Protein AF-A0A0Q9RFL7-F1 (afdb_monomer_lite)

Secondary structure (DSSP, 8-state):
-EEEEEEEEE-TTSS-EEEEEEEEEE--EEEETTEEEE---HHHHHHHHHHHHHHHHS--SSPPSEEEEEEEESS-EE-TTS-EE--EEEEEEETTEEEEEEE--HHHHHHTHHHHHHHHHHHHHHHH--

Sequence (130 aa):
MEILFDETYASEDGKKASRNIWYGYADMSVDGEYGKELNLNENLMEDLCRKIRNNLSESTTPTPTETNWYFYGNSTTQDAVGDSIRPTIMVRERAGLFVINFNMSDHNFAINLDDILVFKTNFEKRLASN

Foldseek 3Di:
DDWPDWDWDADPVRPAIETETEAEAQAQWDADPVGIAGDLDPVSLVVVLVVVVVVVPDDDPPDHQKYKYKYWHNAWDAEPVGDTWTWIWMWMDHPLFIAIDITHYPVNCVVCVVVVVVSRVVSRVSNSPD

Structure (mmCIF, N/CA/C/O backbone):
data_AF-A0A0Q9RFL7-F1
#
_entry.id   AF-A0A0Q9RFL7-F1
#
loop_
_atom_site.group_PDB
_atom_site.id
_atom_site.type_symbol
_atom_site.label_atom_id
_atom_site.label_alt_id
_atom_site.label_comp_id
_atom_site.label_asym_id
_atom_site.label_entity_id
_atom_site.label_seq_id
_atom_site.pdbx_PDB_ins_code
_atom_site.Cartn_x
_atom_site.Car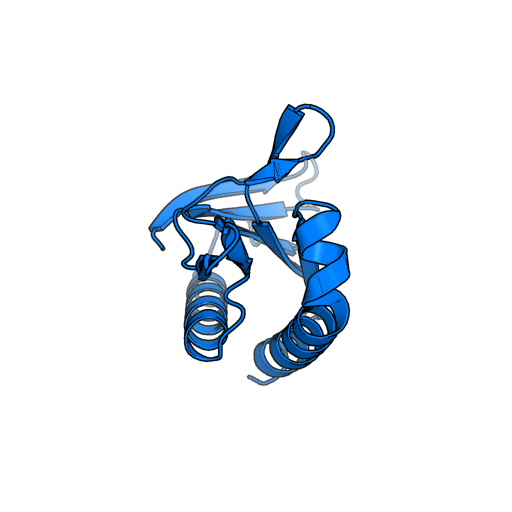tn_y
_atom_site.Cartn_z
_atom_site.occupancy
_atom_site.B_iso_or_equiv
_atom_site.auth_seq_id
_atom_site.auth_comp_id
_atom_site.auth_asym_id
_atom_site.auth_atom_id
_atom_site.pdbx_PDB_model_num
ATOM 1 N N . MET A 1 1 ? 12.139 3.768 3.401 1.00 93.56 1 MET A N 1
ATOM 2 C CA . MET A 1 1 ? 10.811 4.362 3.652 1.00 93.56 1 MET A CA 1
ATOM 3 C C . MET A 1 1 ? 10.755 4.965 5.040 1.00 93.56 1 MET A C 1
ATOM 5 O O . MET A 1 1 ? 11.177 4.307 5.989 1.00 93.56 1 MET A O 1
ATOM 9 N N . GLU A 1 2 ? 10.203 6.168 5.145 1.00 95.38 2 GLU A N 1
ATOM 10 C CA . GLU A 1 2 ? 9.944 6.879 6.405 1.00 95.38 2 GLU A CA 1
ATOM 11 C C . GLU A 1 2 ? 8.478 7.308 6.483 1.00 95.38 2 GLU A C 1
ATOM 13 O O . GLU A 1 2 ? 7.839 7.465 5.443 1.00 95.38 2 GLU A O 1
ATOM 18 N N . ILE A 1 3 ? 7.947 7.463 7.698 1.00 97.38 3 ILE A N 1
ATOM 19 C CA . ILE A 1 3 ? 6.598 8.000 7.903 1.00 97.38 3 ILE A CA 1
ATOM 20 C C . ILE A 1 3 ? 6.659 9.507 7.665 1.00 97.38 3 ILE A C 1
ATOM 22 O O . ILE A 1 3 ? 7.418 10.206 8.329 1.00 97.38 3 ILE A O 1
ATOM 26 N N . LEU A 1 4 ? 5.851 9.988 6.728 1.00 97.81 4 LEU A N 1
ATOM 27 C CA . LEU A 1 4 ? 5.606 11.409 6.506 1.00 97.81 4 LEU A CA 1
ATOM 28 C C . LEU A 1 4 ? 4.521 11.906 7.463 1.00 97.81 4 LEU A C 1
ATOM 30 O O . LEU A 1 4 ? 4.689 12.933 8.110 1.00 97.81 4 LEU A O 1
ATOM 34 N N . PHE A 1 5 ? 3.428 11.144 7.562 1.00 97.81 5 PHE A N 1
ATOM 35 C CA . PHE A 1 5 ? 2.262 11.459 8.382 1.00 97.81 5 PHE A CA 1
ATOM 36 C C . PHE A 1 5 ? 1.609 10.166 8.889 1.00 97.81 5 PHE A C 1
ATOM 38 O O . PHE A 1 5 ? 1.646 9.140 8.206 1.00 97.81 5 PHE A O 1
ATOM 45 N N . ASP A 1 6 ? 0.992 10.232 10.064 1.00 97.25 6 ASP A N 1
ATOM 46 C CA . ASP A 1 6 ? 0.158 9.179 10.651 1.00 97.25 6 ASP A CA 1
ATOM 47 C C . ASP A 1 6 ? -0.990 9.863 11.392 1.00 97.25 6 ASP A C 1
ATOM 49 O O . ASP A 1 6 ? -0.811 10.413 12.481 1.00 97.25 6 ASP A O 1
ATOM 53 N N . GLU A 1 7 ? -2.149 9.924 10.744 1.00 96.25 7 GLU A N 1
ATOM 54 C CA . GLU A 1 7 ? -3.285 10.709 11.218 1.00 96.25 7 GLU A CA 1
ATOM 55 C C . GLU A 1 7 ? -4.535 9.847 11.309 1.00 96.25 7 GLU A C 1
ATOM 57 O O . GLU A 1 7 ? -4.829 9.036 10.432 1.00 96.25 7 GLU A O 1
ATOM 62 N N . THR A 1 8 ? -5.304 10.036 12.380 1.00 95.69 8 THR A N 1
ATOM 63 C CA . THR A 1 8 ? -6.589 9.361 12.569 1.00 95.69 8 THR A CA 1
ATOM 64 C C . THR A 1 8 ? -7.714 10.380 12.549 1.00 95.69 8 THR A C 1
ATOM 66 O O . THR A 1 8 ? -7.762 11.274 13.391 1.00 95.69 8 THR A O 1
ATOM 69 N N . TYR A 1 9 ? -8.649 10.216 11.614 1.00 93.94 9 TYR A N 1
ATOM 70 C CA . TYR A 1 9 ? -9.839 11.055 11.505 1.00 93.94 9 TYR A CA 1
ATOM 71 C C . TYR A 1 9 ? -11.070 10.271 11.936 1.00 93.94 9 TYR A C 1
ATOM 73 O O . TYR A 1 9 ? -11.336 9.190 11.407 1.00 93.94 9 TYR A O 1
ATOM 81 N N . ALA A 1 10 ? -11.836 10.822 12.873 1.00 93.69 10 ALA A N 1
ATOM 82 C CA . ALA A 1 10 ? -13.079 10.231 13.346 1.00 93.69 10 ALA A CA 1
ATOM 83 C C . ALA A 1 10 ? -14.296 11.017 12.847 1.00 93.69 10 ALA A C 1
ATOM 85 O O . ALA A 1 10 ? -14.247 12.241 12.729 1.00 93.69 10 ALA A O 1
ATOM 86 N N . SER A 1 11 ? -15.395 10.317 12.566 1.00 91.62 11 SER A N 1
ATOM 87 C CA . SER A 1 11 ? -16.690 10.957 12.342 1.00 91.62 11 SER A CA 1
ATOM 88 C C . SER A 1 11 ? -17.207 11.586 13.635 1.00 91.62 11 SER A C 1
ATOM 90 O O . SER A 1 11 ? -16.911 11.107 14.729 1.00 91.62 11 SER A O 1
ATOM 92 N N . GLU A 1 12 ? -18.034 12.627 13.515 1.00 89.44 12 GLU A N 1
ATOM 93 C CA . GLU A 1 12 ? -18.631 13.312 14.673 1.00 89.44 12 GLU A CA 1
ATOM 94 C C . GLU A 1 12 ? -19.437 12.367 15.579 1.00 89.44 12 GLU A C 1
ATOM 96 O O . GLU A 1 12 ? -19.470 12.544 16.793 1.00 89.44 12 GLU A O 1
ATOM 101 N N . ASP A 1 13 ? -20.056 11.329 15.005 1.00 89.19 13 ASP A N 1
ATOM 102 C CA . ASP A 1 13 ? -20.809 10.313 15.748 1.00 89.19 13 ASP A CA 1
ATOM 103 C C . ASP A 1 13 ? -19.933 9.189 16.336 1.00 89.19 13 ASP A C 1
ATOM 105 O O . ASP A 1 13 ? -20.462 8.251 16.933 1.00 89.19 13 ASP A O 1
ATOM 109 N N . GLY A 1 14 ? -18.611 9.252 16.141 1.00 83.00 14 GLY A N 1
ATOM 110 C CA . GLY A 1 14 ? -17.626 8.293 16.645 1.00 83.00 14 GLY A CA 1
ATOM 111 C C . GLY A 1 14 ? -17.697 6.894 16.026 1.00 83.00 14 GLY A C 1
ATOM 112 O O . GLY A 1 14 ? -16.935 6.015 16.423 1.00 83.00 14 GLY A O 1
ATOM 113 N N . LYS A 1 15 ? -18.595 6.650 15.062 1.00 88.62 15 LYS A N 1
ATOM 114 C CA . LYS A 1 15 ? -18.806 5.312 14.481 1.00 88.62 15 LYS A CA 1
ATOM 115 C C . LYS A 1 15 ? -17.783 4.936 13.425 1.00 88.62 15 LYS A C 1
ATOM 117 O O . LYS A 1 15 ? -17.681 3.762 13.079 1.00 88.62 15 LYS A O 1
ATOM 122 N N . LYS A 1 16 ? -17.088 5.919 12.861 1.00 91.88 16 LYS A N 1
ATOM 123 C CA . LYS A 1 16 ? -16.034 5.713 11.874 1.00 91.88 16 LYS A CA 1
ATOM 124 C C . LYS A 1 16 ? -14.778 6.394 12.368 1.00 91.88 16 LYS A C 1
ATOM 126 O O . LYS A 1 16 ? -14.819 7.554 12.757 1.00 91.88 16 LYS A O 1
ATOM 131 N N . ALA A 1 17 ? -13.672 5.676 12.297 1.00 95.44 17 ALA A N 1
ATOM 132 C CA . ALA A 1 17 ? -12.345 6.226 12.496 1.00 95.44 17 ALA A CA 1
ATOM 133 C C . ALA A 1 17 ? -11.435 5.651 11.410 1.00 95.44 17 ALA A C 1
ATOM 135 O O . ALA A 1 17 ? -11.359 4.434 11.246 1.00 95.44 17 ALA A O 1
ATOM 136 N N . SER A 1 18 ? -10.796 6.515 10.634 1.00 96.00 18 SER A N 1
ATOM 137 C CA . SER A 1 18 ? -9.854 6.123 9.591 1.00 96.00 18 SER A CA 1
ATOM 138 C C . SER A 1 18 ? -8.470 6.582 10.007 1.00 96.00 18 SER A C 1
ATOM 140 O O . SER A 1 18 ? -8.224 7.786 10.102 1.00 96.00 18 SER A O 1
ATOM 142 N N . ARG A 1 19 ? -7.582 5.621 10.265 1.00 97.69 19 ARG A N 1
ATOM 143 C CA . ARG A 1 19 ? -6.150 5.883 10.396 1.00 97.69 19 ARG A CA 1
ATOM 144 C C . ARG A 1 19 ? -5.535 5.894 9.004 1.00 97.69 19 ARG A C 1
ATOM 146 O O . ARG A 1 19 ? -5.834 5.028 8.187 1.00 97.69 19 ARG A O 1
ATOM 153 N N . ASN A 1 20 ? -4.697 6.875 8.725 1.00 98.06 20 ASN A N 1
ATOM 154 C CA . ASN A 1 20 ? -4.069 7.094 7.434 1.00 98.06 20 ASN A CA 1
ATOM 155 C C . ASN A 1 20 ? -2.577 7.284 7.673 1.00 98.06 20 ASN A C 1
ATOM 157 O O . ASN A 1 20 ? -2.186 8.160 8.439 1.00 98.06 20 ASN A O 1
ATOM 161 N N . ILE A 1 21 ? -1.758 6.443 7.048 1.00 98.50 21 ILE A N 1
ATOM 162 C CA . ILE A 1 21 ? -0.309 6.435 7.237 1.00 98.50 21 ILE A CA 1
ATOM 163 C C . ILE A 1 21 ? 0.356 6.638 5.886 1.00 98.50 21 ILE A C 1
ATOM 165 O O . ILE A 1 21 ? 0.204 5.835 4.962 1.00 98.50 21 ILE A O 1
ATOM 169 N N . TRP A 1 22 ? 1.116 7.717 5.770 1.00 98.56 22 TRP A N 1
ATOM 170 C CA . TRP A 1 22 ? 1.811 8.080 4.548 1.00 98.56 22 TRP A CA 1
ATOM 171 C C . TRP A 1 22 ? 3.291 7.787 4.707 1.00 98.56 22 TRP A C 1
ATOM 173 O O . TRP A 1 22 ? 3.954 8.329 5.587 1.00 98.56 22 TRP A O 1
ATOM 183 N N . TYR A 1 23 ? 3.811 6.945 3.826 1.00 98.50 23 TYR A N 1
ATOM 184 C CA . TYR A 1 23 ? 5.215 6.597 3.739 1.00 98.50 23 TYR A CA 1
ATOM 185 C C . TYR A 1 23 ? 5.851 7.250 2.518 1.00 98.50 23 TYR A C 1
ATOM 187 O O . TYR A 1 23 ? 5.333 7.161 1.405 1.00 98.50 23 TYR A O 1
ATOM 195 N N . GLY A 1 24 ? 7.006 7.873 2.723 1.00 97.06 24 GLY A N 1
ATOM 196 C CA . GLY A 1 24 ? 7.815 8.462 1.665 1.00 97.06 24 GLY A CA 1
ATOM 197 C C . GLY A 1 24 ? 8.938 7.541 1.201 1.00 97.06 24 GLY A C 1
ATOM 198 O O . GLY A 1 24 ? 9.435 6.696 1.957 1.00 97.06 24 GLY A O 1
ATOM 199 N N . TYR A 1 25 ? 9.394 7.784 -0.028 1.00 94.81 25 TYR A N 1
ATOM 200 C CA . TYR A 1 25 ? 10.646 7.256 -0.578 1.00 94.81 25 TYR A CA 1
ATOM 201 C C . TYR A 1 25 ? 10.709 5.726 -0.598 1.00 94.81 25 TYR A C 1
ATOM 203 O O . TYR A 1 25 ? 11.706 5.113 -0.207 1.00 94.81 25 TYR A O 1
ATOM 211 N N . ALA A 1 26 ? 9.618 5.096 -1.021 1.00 94.88 26 ALA A N 1
ATOM 212 C CA . ALA A 1 26 ? 9.626 3.687 -1.366 1.00 94.88 26 ALA A CA 1
ATOM 213 C C . ALA A 1 26 ? 10.477 3.468 -2.618 1.00 94.88 26 ALA A C 1
ATOM 215 O O . ALA A 1 26 ? 10.364 4.213 -3.595 1.00 94.88 26 ALA A O 1
ATOM 216 N N . ASP A 1 27 ? 11.332 2.450 -2.584 1.00 91.88 27 ASP A N 1
ATOM 217 C CA . ASP A 1 27 ? 12.183 2.111 -3.716 1.00 91.88 27 ASP A CA 1
ATOM 218 C C . ASP A 1 27 ? 11.383 1.332 -4.764 1.00 91.88 27 ASP A C 1
ATOM 220 O O . ASP A 1 27 ? 11.394 0.106 -4.812 1.00 91.88 27 ASP A O 1
ATOM 224 N N . MET A 1 28 ? 10.598 2.076 -5.541 1.00 91.56 28 MET A N 1
ATOM 225 C CA . MET A 1 28 ? 9.674 1.548 -6.548 1.00 91.56 28 MET A CA 1
ATOM 226 C C . MET A 1 28 ? 10.187 1.762 -7.968 1.00 91.56 28 MET A C 1
ATOM 228 O O . MET A 1 28 ? 9.439 1.536 -8.914 1.00 91.56 28 MET A O 1
ATOM 232 N N . SER A 1 29 ? 11.424 2.228 -8.142 1.00 86.19 29 SER A N 1
ATOM 233 C CA . SER A 1 29 ? 11.964 2.492 -9.471 1.00 86.19 29 SER A CA 1
ATOM 234 C C . SER A 1 29 ? 13.426 2.114 -9.592 1.00 86.19 29 SER A C 1
ATOM 236 O O . SER A 1 29 ? 14.209 2.443 -8.704 1.00 86.19 29 SER A O 1
ATOM 238 N N . VAL A 1 30 ? 13.792 1.529 -10.724 1.00 86.19 30 VAL A N 1
ATOM 239 C CA . VAL A 1 30 ? 15.182 1.288 -11.130 1.00 86.19 30 VAL A CA 1
ATOM 240 C C . VAL A 1 30 ? 15.478 2.045 -12.417 1.00 86.19 30 VAL A C 1
ATOM 242 O O . VAL A 1 30 ? 14.569 2.341 -13.191 1.00 86.19 30 VAL A O 1
ATOM 245 N N . ASP A 1 31 ? 16.740 2.406 -12.630 1.00 82.44 31 ASP A N 1
ATOM 246 C CA . ASP A 1 31 ? 17.157 3.040 -13.881 1.00 82.44 31 ASP A CA 1
ATOM 247 C C . ASP A 1 31 ? 17.270 1.971 -14.980 1.00 82.44 31 ASP A C 1
ATOM 249 O O . ASP A 1 31 ? 18.034 1.015 -14.842 1.00 82.44 31 ASP A O 1
ATOM 253 N N . GLY A 1 32 ? 16.496 2.134 -16.052 1.00 76.94 32 GLY A N 1
ATOM 254 C CA . GLY A 1 32 ? 16.532 1.323 -17.268 1.00 76.94 32 GLY A CA 1
ATOM 255 C C . GLY A 1 32 ? 17.131 2.088 -18.453 1.00 76.94 32 GLY A C 1
ATOM 256 O O . GLY A 1 32 ? 17.467 3.271 -18.359 1.00 76.94 32 GLY A O 1
ATOM 257 N N . GLU A 1 33 ? 17.262 1.413 -19.596 1.00 74.88 33 GLU A N 1
ATOM 258 C CA . GLU A 1 33 ? 17.906 1.962 -20.805 1.00 74.88 33 GLU A CA 1
ATOM 259 C C . GLU A 1 33 ? 17.154 3.174 -21.383 1.00 74.88 33 GLU A C 1
ATOM 261 O O . GLU A 1 33 ? 17.772 4.114 -21.885 1.00 74.88 33 GLU A O 1
ATOM 266 N N . TYR A 1 34 ? 15.824 3.180 -21.266 1.00 70.38 34 TYR A N 1
ATOM 267 C CA . TYR A 1 34 ? 14.944 4.194 -21.859 1.00 70.38 34 TYR A CA 1
ATOM 268 C C . T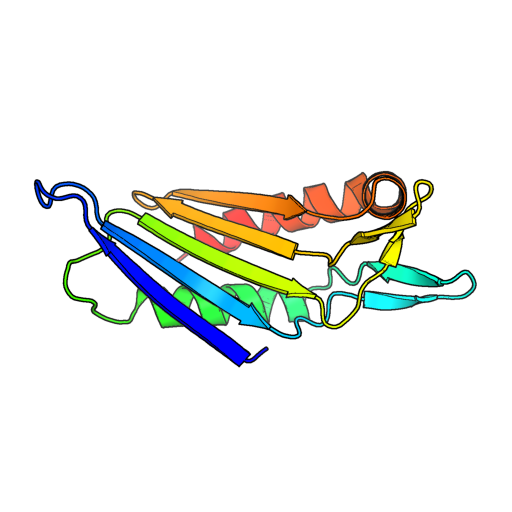YR A 1 34 ? 14.219 5.061 -20.823 1.00 70.38 34 TYR A C 1
ATOM 270 O O . TYR A 1 34 ? 13.331 5.838 -21.173 1.00 70.38 34 TYR A O 1
ATOM 278 N N . GLY A 1 35 ?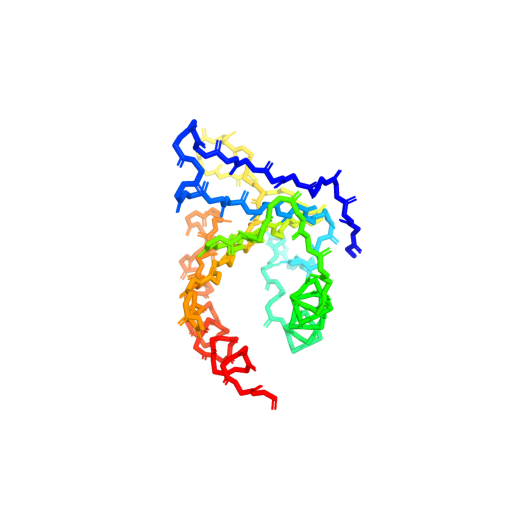 14.593 4.953 -19.548 1.00 71.12 35 GLY A N 1
ATOM 279 C CA . GLY A 1 35 ? 13.957 5.680 -18.456 1.00 71.12 35 GLY A CA 1
ATOM 280 C C . GLY A 1 35 ? 13.882 4.858 -17.178 1.00 71.12 35 GLY A C 1
ATOM 281 O O . GLY A 1 35 ? 14.470 3.787 -17.075 1.00 71.12 35 GLY A O 1
ATOM 282 N N . LYS A 1 36 ? 13.164 5.377 -16.181 1.00 76.44 36 LYS A N 1
ATOM 283 C CA . LYS A 1 36 ? 12.913 4.641 -14.940 1.00 76.44 36 LYS A CA 1
ATOM 284 C C . LYS A 1 36 ? 11.839 3.581 -15.159 1.00 76.44 36 LYS A C 1
ATOM 286 O O . LYS A 1 36 ? 10.760 3.902 -15.646 1.00 76.44 36 LYS A O 1
ATOM 291 N N . GLU A 1 37 ? 12.125 2.363 -14.727 1.00 79.00 37 GLU A N 1
ATOM 292 C CA . GLU A 1 37 ? 11.206 1.226 -14.743 1.00 79.00 37 GLU A CA 1
ATOM 293 C C . GLU A 1 37 ? 10.686 0.942 -13.333 1.00 79.00 37 GLU A C 1
ATOM 295 O O . GLU A 1 37 ? 11.305 1.335 -12.340 1.00 79.00 37 GLU A O 1
ATOM 300 N N . LEU A 1 38 ? 9.536 0.274 -13.232 1.00 86.50 38 LEU A N 1
ATOM 301 C CA . LEU A 1 38 ? 8.911 -0.048 -11.954 1.00 86.50 38 LEU A CA 1
ATOM 302 C C . LEU A 1 38 ? 9.652 -1.207 -11.267 1.00 86.50 38 LEU A C 1
ATOM 304 O O . LEU A 1 38 ? 9.897 -2.247 -11.865 1.00 86.50 38 LEU A O 1
ATOM 308 N N . ASN A 1 39 ? 9.971 -1.053 -9.984 1.00 90.25 39 ASN A N 1
ATOM 309 C CA . ASN A 1 39 ? 10.692 -2.053 -9.196 1.00 90.25 39 ASN A CA 1
ATOM 310 C C . ASN A 1 39 ? 9.761 -2.745 -8.188 1.00 90.25 39 ASN A C 1
ATOM 312 O O . ASN A 1 39 ? 9.723 -2.381 -7.013 1.00 90.25 39 ASN A O 1
ATOM 316 N N . LEU A 1 40 ? 8.989 -3.736 -8.641 1.00 92.81 40 LEU A N 1
ATOM 317 C CA . LEU A 1 40 ? 8.070 -4.522 -7.799 1.00 92.81 40 LEU A CA 1
ATOM 318 C C . LEU A 1 40 ? 8.703 -5.833 -7.314 1.00 92.81 40 LEU A C 1
ATOM 320 O O . LEU A 1 40 ? 8.202 -6.924 -7.577 1.00 92.81 40 LEU A O 1
ATOM 324 N N . ASN A 1 41 ? 9.825 -5.733 -6.605 1.00 93.56 41 ASN A N 1
ATOM 325 C CA . ASN A 1 41 ? 10.558 -6.908 -6.142 1.00 93.56 41 ASN A CA 1
ATOM 326 C C . ASN A 1 41 ? 10.077 -7.440 -4.774 1.00 93.56 41 ASN A C 1
ATOM 328 O O . ASN A 1 41 ? 9.304 -6.812 -4.045 1.00 93.56 41 ASN A O 1
ATOM 332 N N . GLU A 1 42 ? 10.590 -8.616 -4.419 1.00 94.38 42 GLU A N 1
ATOM 333 C CA . GLU A 1 42 ? 10.313 -9.301 -3.155 1.00 94.38 42 GLU A CA 1
ATOM 334 C C . GLU A 1 42 ? 10.715 -8.475 -1.922 1.00 94.38 42 GLU A C 1
ATOM 336 O O . GLU A 1 42 ? 9.940 -8.378 -0.973 1.00 94.38 42 GLU A O 1
ATOM 341 N N . ASN A 1 43 ? 11.878 -7.815 -1.949 1.00 94.81 43 ASN A N 1
ATOM 342 C CA . ASN A 1 43 ? 12.361 -7.005 -0.825 1.00 94.81 43 ASN A CA 1
ATOM 343 C C . ASN A 1 43 ? 11.414 -5.833 -0.526 1.00 94.81 43 ASN A C 1
ATOM 345 O O . ASN A 1 43 ? 11.157 -5.517 0.637 1.00 94.81 43 ASN A O 1
ATOM 349 N N . LEU A 1 44 ? 10.871 -5.196 -1.571 1.00 95.81 44 LEU A N 1
ATOM 350 C CA . LEU A 1 44 ? 9.849 -4.163 -1.430 1.00 95.81 44 LEU A CA 1
ATOM 351 C C . LEU A 1 44 ? 8.601 -4.756 -0.769 1.00 95.81 44 LEU A C 1
ATOM 353 O O . LEU A 1 44 ? 8.106 -4.193 0.205 1.00 95.81 44 LEU A O 1
ATOM 357 N N . MET A 1 45 ? 8.112 -5.902 -1.252 1.00 96.25 45 MET A N 1
ATOM 358 C CA . MET A 1 45 ? 6.930 -6.561 -0.685 1.00 96.25 45 MET A CA 1
ATOM 359 C C . MET A 1 45 ? 7.110 -6.907 0.798 1.00 96.25 45 MET A C 1
ATOM 361 O O . MET A 1 45 ? 6.212 -6.647 1.603 1.00 96.25 45 MET A O 1
ATOM 365 N N . GLU A 1 46 ? 8.261 -7.463 1.172 1.00 96.19 46 GLU A N 1
ATOM 366 C CA . GLU A 1 46 ? 8.593 -7.786 2.559 1.00 96.19 46 GLU A CA 1
ATOM 367 C C . GLU A 1 46 ? 8.643 -6.536 3.440 1.00 96.19 46 GLU A C 1
ATOM 369 O O . GLU A 1 46 ? 8.061 -6.532 4.531 1.00 96.19 46 GLU A O 1
ATOM 374 N N . ASP A 1 47 ? 9.279 -5.456 2.970 1.00 96.81 47 ASP A N 1
ATOM 375 C CA . ASP A 1 47 ? 9.352 -4.218 3.744 1.00 96.81 47 ASP A CA 1
ATOM 376 C C . ASP A 1 47 ? 7.963 -3.601 3.947 1.00 96.81 47 ASP A C 1
ATOM 378 O O . ASP A 1 47 ? 7.632 -3.191 5.062 1.00 96.81 47 ASP A O 1
ATOM 382 N N . LEU A 1 48 ? 7.117 -3.598 2.912 1.00 97.69 48 LEU A N 1
ATOM 383 C CA . LEU A 1 48 ? 5.734 -3.125 3.007 1.00 97.69 48 LEU A CA 1
ATOM 384 C C . LEU A 1 48 ? 4.911 -3.970 3.990 1.00 97.69 48 LEU A C 1
ATOM 386 O O . LEU A 1 48 ? 4.274 -3.413 4.885 1.00 97.69 48 LEU A O 1
ATOM 390 N N . CYS A 1 49 ? 4.967 -5.305 3.885 1.00 97.19 49 CYS A N 1
ATOM 391 C CA . CYS A 1 49 ? 4.285 -6.211 4.816 1.00 97.19 49 CYS A CA 1
ATOM 392 C C . CYS A 1 49 ? 4.709 -5.942 6.261 1.00 97.19 49 CYS A C 1
ATOM 394 O O . CYS A 1 49 ? 3.872 -5.843 7.158 1.00 97.19 49 CYS A O 1
ATOM 396 N N . ARG A 1 50 ? 6.018 -5.802 6.492 1.00 96.94 50 ARG A N 1
ATOM 397 C CA . ARG A 1 50 ? 6.577 -5.540 7.816 1.00 96.94 50 ARG A CA 1
ATOM 398 C C . ARG A 1 50 ? 6.091 -4.210 8.387 1.00 96.94 50 ARG A C 1
ATOM 400 O O . ARG A 1 50 ? 5.708 -4.171 9.552 1.00 96.94 50 ARG A O 1
ATOM 407 N N . LYS A 1 51 ? 6.084 -3.131 7.594 1.00 97.44 51 LYS A N 1
ATOM 408 C CA . LYS A 1 51 ? 5.562 -1.823 8.034 1.00 97.44 51 LYS A CA 1
ATOM 409 C C . LYS A 1 51 ? 4.089 -1.918 8.421 1.00 97.44 51 LYS A C 1
ATOM 411 O O . LYS A 1 51 ? 3.744 -1.539 9.534 1.00 97.44 51 LYS A O 1
ATOM 416 N N . ILE A 1 52 ? 3.262 -2.496 7.548 1.00 97.62 52 ILE A N 1
ATOM 417 C CA . ILE A 1 52 ? 1.818 -2.644 7.775 1.00 97.62 52 ILE A CA 1
ATOM 418 C C . ILE A 1 52 ? 1.546 -3.431 9.057 1.00 97.62 52 ILE A C 1
ATOM 420 O O . ILE A 1 52 ? 0.795 -2.968 9.912 1.00 97.62 52 ILE A O 1
ATOM 424 N N . ARG A 1 53 ? 2.194 -4.589 9.235 1.00 96.06 53 ARG A N 1
ATOM 425 C CA . ARG A 1 53 ? 2.019 -5.422 10.436 1.00 96.06 53 ARG A CA 1
ATOM 426 C C . ARG A 1 53 ? 2.463 -4.705 11.709 1.00 96.06 53 ARG A C 1
ATOM 428 O O . ARG A 1 53 ? 1.760 -4.773 12.712 1.00 96.06 53 ARG A O 1
ATOM 435 N N . ASN A 1 54 ? 3.583 -3.984 11.661 1.00 95.94 54 ASN A N 1
ATOM 436 C CA . ASN A 1 54 ? 4.036 -3.187 12.797 1.00 95.94 54 ASN A CA 1
ATOM 437 C C . ASN A 1 54 ? 3.007 -2.107 13.154 1.00 95.94 54 ASN A C 1
ATOM 439 O O . ASN A 1 54 ? 2.604 -2.026 14.310 1.00 95.94 54 ASN A O 1
ATOM 443 N N . ASN A 1 55 ? 2.509 -1.347 12.175 1.00 96.19 55 ASN A N 1
ATOM 444 C CA . ASN A 1 55 ? 1.501 -0.318 12.441 1.00 96.19 55 ASN A CA 1
ATOM 445 C C . ASN A 1 55 ? 0.194 -0.902 12.989 1.00 96.19 55 ASN A C 1
ATOM 447 O O . ASN A 1 55 ? -0.410 -0.306 13.875 1.00 96.19 55 ASN A O 1
ATOM 451 N N . LEU A 1 56 ? -0.236 -2.063 12.485 1.00 94.75 56 LEU A N 1
ATOM 452 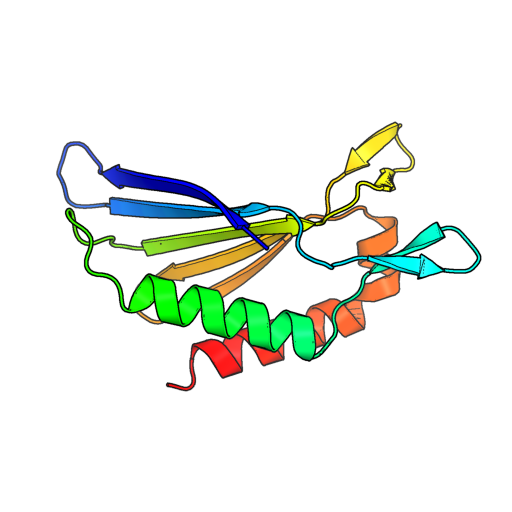C CA . LEU A 1 56 ? -1.426 -2.768 12.974 1.00 94.75 56 LEU A CA 1
ATOM 453 C C . LEU A 1 56 ? -1.271 -3.280 14.413 1.00 94.75 56 LEU A C 1
ATOM 455 O O . LEU A 1 56 ? -2.270 -3.446 15.106 1.00 94.75 56 LEU A O 1
ATOM 459 N N . SER A 1 57 ? -0.040 -3.530 14.870 1.00 93.56 57 SER A N 1
ATOM 460 C CA . SER A 1 57 ? 0.230 -3.940 16.254 1.00 93.56 57 SER A CA 1
ATOM 461 C C . SER A 1 57 ? 0.180 -2.782 17.259 1.00 93.56 57 SER A C 1
ATOM 463 O O . SER A 1 57 ? 0.138 -3.012 18.468 1.00 93.56 57 SER A O 1
ATOM 465 N N . GLU A 1 58 ? 0.178 -1.539 16.777 1.00 92.62 58 GLU A N 1
ATOM 466 C CA . GLU A 1 58 ? 0.117 -0.347 17.617 1.00 92.62 58 GLU A CA 1
ATOM 467 C C . GLU A 1 58 ? -1.327 -0.053 18.039 1.00 92.62 58 GLU A C 1
ATOM 469 O O . GLU A 1 58 ? -2.251 -0.024 17.225 1.00 92.62 58 GLU A O 1
ATOM 474 N N . SER A 1 59 ? -1.531 0.226 19.325 1.00 86.31 59 SER A N 1
ATOM 475 C CA . SER A 1 59 ? -2.824 0.687 19.828 1.00 86.31 59 SER A CA 1
ATOM 476 C C . SER A 1 59 ? -3.022 2.171 19.523 1.00 86.31 59 SER A C 1
ATOM 478 O O . SER A 1 59 ? -2.198 2.990 19.931 1.00 86.31 59 SER A O 1
ATOM 480 N N . THR A 1 60 ? -4.144 2.535 18.903 1.00 87.06 60 THR A N 1
ATOM 481 C CA . THR A 1 60 ? -4.524 3.939 18.680 1.00 87.06 60 THR A CA 1
ATOM 482 C C . THR A 1 60 ? -5.881 4.260 19.305 1.00 87.06 60 THR A C 1
ATOM 484 O O . THR A 1 60 ? -6.751 3.392 19.421 1.00 87.06 60 THR A O 1
ATOM 487 N N . THR A 1 61 ? -6.066 5.526 19.688 1.00 86.50 61 THR A N 1
ATOM 488 C CA . THR A 1 61 ? -7.319 6.045 20.252 1.00 86.50 61 THR A CA 1
ATOM 489 C C . THR A 1 61 ? -7.766 7.262 19.437 1.00 86.50 61 THR A C 1
ATOM 491 O O . THR A 1 61 ? -7.031 8.248 19.405 1.00 86.50 61 THR A O 1
ATOM 494 N N . PRO A 1 62 ? -8.953 7.237 18.804 1.00 87.25 62 PRO A N 1
ATOM 495 C CA . PRO A 1 62 ? -9.915 6.133 18.783 1.00 87.25 62 PRO A CA 1
ATOM 496 C C . PRO A 1 62 ? -9.391 4.904 18.021 1.00 87.25 62 PRO A C 1
ATOM 498 O O . PRO A 1 62 ? -8.488 5.005 17.189 1.00 87.25 62 PRO A O 1
ATOM 501 N N . THR A 1 63 ? -9.972 3.737 18.309 1.00 91.62 63 THR A N 1
ATOM 502 C CA . THR A 1 63 ? -9.683 2.517 17.548 1.00 91.62 63 THR A CA 1
ATOM 503 C C . THR A 1 63 ? -10.189 2.690 16.111 1.00 91.62 63 THR A C 1
ATOM 505 O O . THR A 1 63 ? -11.375 2.987 15.935 1.00 91.62 63 THR A O 1
ATOM 508 N N . PRO A 1 64 ? -9.344 2.522 15.080 1.00 95.25 64 PRO A N 1
ATOM 509 C CA . PRO A 1 64 ? -9.741 2.745 13.703 1.00 95.25 64 PRO A CA 1
ATOM 510 C C . PRO A 1 64 ? -10.694 1.642 13.247 1.00 95.25 64 PRO A C 1
ATOM 512 O O . PRO A 1 64 ? -10.485 0.462 13.511 1.00 95.25 64 PRO A O 1
ATOM 515 N N . THR A 1 65 ? -11.738 2.029 12.524 1.00 96.12 65 THR A N 1
ATOM 516 C CA . THR A 1 65 ? -12.588 1.097 11.769 1.00 96.12 65 THR A CA 1
ATOM 517 C C . THR A 1 65 ? -11.932 0.635 10.471 1.00 96.12 65 THR A C 1
ATOM 519 O O . THR A 1 65 ? -12.373 -0.343 9.871 1.00 96.12 65 THR A O 1
ATOM 522 N N . GLU A 1 66 ? -10.916 1.369 10.019 1.00 96.75 66 GLU A N 1
ATOM 523 C CA . GLU A 1 66 ? -10.054 1.022 8.897 1.00 96.75 66 GLU A CA 1
ATOM 524 C C . GLU A 1 66 ? -8.698 1.708 9.034 1.00 96.75 66 GLU A C 1
ATOM 526 O O . GLU A 1 66 ? -8.597 2.789 9.628 1.00 96.75 66 GLU A O 1
ATOM 531 N N . THR A 1 67 ? -7.683 1.110 8.419 1.00 97.94 67 THR A N 1
ATOM 532 C CA . THR A 1 67 ? -6.365 1.726 8.272 1.00 97.94 67 THR A CA 1
ATOM 533 C C . THR A 1 67 ? -5.985 1.774 6.798 1.00 97.94 67 THR A C 1
ATOM 535 O O . THR A 1 67 ? -6.100 0.779 6.081 1.00 97.94 67 THR A O 1
ATOM 538 N N . ASN A 1 68 ? -5.547 2.942 6.336 1.00 98.25 68 ASN A N 1
ATOM 539 C CA . ASN A 1 68 ? -5.060 3.162 4.983 1.00 98.25 68 ASN A CA 1
ATOM 540 C C . ASN A 1 68 ? -3.560 3.457 5.018 1.00 98.25 68 ASN A C 1
ATOM 542 O O . ASN A 1 68 ? -3.097 4.263 5.825 1.00 98.25 68 ASN A O 1
ATOM 546 N N . TRP A 1 69 ? -2.816 2.855 4.100 1.00 98.69 69 TRP A N 1
ATOM 547 C CA . TRP A 1 69 ? -1.409 3.138 3.86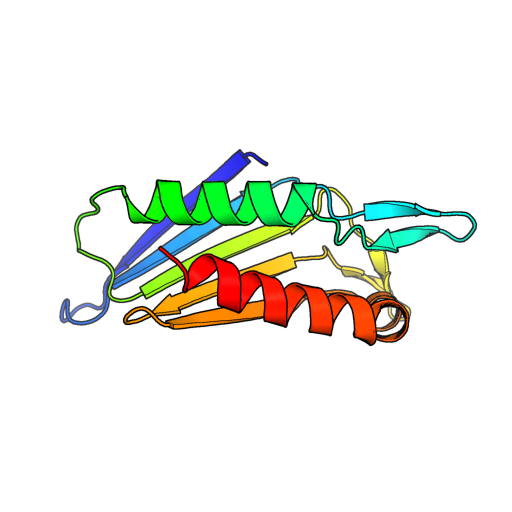6 1.00 98.69 69 TRP A CA 1
ATOM 548 C C . TRP A 1 69 ? -1.207 3.681 2.463 1.00 98.69 69 TRP A C 1
ATOM 550 O O . TRP A 1 69 ? -1.767 3.161 1.496 1.00 98.69 69 TRP A O 1
ATOM 560 N N . TYR A 1 70 ? -0.346 4.684 2.360 1.00 98.38 70 TYR A N 1
ATOM 561 C CA . TYR A 1 70 ? 0.040 5.320 1.110 1.00 98.38 70 TYR A CA 1
ATOM 562 C C . TYR A 1 70 ? 1.560 5.279 1.011 1.00 98.38 70 TYR A C 1
ATOM 564 O O . TYR A 1 70 ? 2.247 5.987 1.741 1.00 98.38 70 TYR A O 1
ATOM 572 N N . PHE A 1 71 ? 2.100 4.441 0.134 1.00 98.19 71 PHE A N 1
ATOM 573 C CA . PHE A 1 71 ? 3.539 4.300 -0.066 1.00 98.19 71 PHE A CA 1
ATOM 574 C C . PHE A 1 71 ? 3.948 5.036 -1.332 1.00 98.19 71 PHE A C 1
ATOM 576 O O . PHE A 1 71 ? 3.729 4.545 -2.438 1.00 98.19 71 PHE A O 1
ATOM 583 N N . TYR A 1 72 ? 4.532 6.217 -1.165 1.00 96.75 72 TYR A N 1
ATOM 584 C CA . TYR A 1 72 ? 4.995 7.052 -2.261 1.00 96.75 72 TYR A CA 1
ATOM 585 C C . TYR A 1 72 ? 6.388 6.636 -2.731 1.00 96.75 72 TYR A C 1
ATOM 587 O O . TYR A 1 72 ? 7.326 6.551 -1.934 1.00 96.75 72 TYR A O 1
ATOM 595 N N . GLY A 1 73 ? 6.538 6.458 -4.041 1.00 94.44 73 GLY A N 1
ATOM 596 C CA . GLY A 1 73 ? 7.814 6.199 -4.693 1.00 94.44 73 GLY A CA 1
ATOM 597 C C . GLY A 1 73 ? 8.845 7.305 -4.448 1.00 94.44 73 GLY A C 1
ATOM 598 O O . GLY A 1 73 ? 8.516 8.477 -4.220 1.00 94.44 73 GLY A O 1
ATOM 599 N N . ASN A 1 74 ? 10.119 6.926 -4.499 1.00 91.25 74 ASN A N 1
ATOM 600 C CA . ASN A 1 74 ? 11.274 7.819 -4.376 1.00 91.25 74 ASN A CA 1
ATOM 601 C C . ASN A 1 74 ? 11.475 8.746 -5.587 1.00 91.25 74 ASN A C 1
ATOM 603 O O . ASN A 1 74 ? 12.177 9.749 -5.467 1.00 91.25 74 ASN A O 1
ATOM 607 N N . SER A 1 75 ? 10.839 8.457 -6.720 1.00 87.50 75 SER A N 1
ATOM 608 C CA . SER A 1 75 ? 10.972 9.212 -7.962 1.00 87.50 75 SER A CA 1
ATOM 609 C C . SER A 1 75 ? 9.611 9.562 -8.571 1.00 87.50 75 SER A C 1
ATOM 611 O O . SER A 1 75 ? 8.568 9.041 -8.169 1.00 87.50 75 SER A O 1
ATOM 613 N N . THR A 1 76 ? 9.621 10.492 -9.524 1.00 86.88 76 THR A N 1
ATOM 614 C CA . THR A 1 76 ? 8.462 10.853 -10.347 1.00 86.88 76 THR A CA 1
ATOM 615 C C . THR A 1 76 ? 8.756 10.546 -11.806 1.00 86.88 76 THR A C 1
ATOM 617 O O . THR A 1 76 ? 9.892 10.705 -12.253 1.00 86.88 76 THR A O 1
ATOM 620 N N . THR A 1 77 ? 7.725 10.178 -12.555 1.00 82.19 77 THR A N 1
ATOM 621 C CA . THR A 1 77 ? 7.767 10.015 -14.011 1.00 82.19 77 THR A CA 1
ATOM 622 C C . THR A 1 77 ? 6.845 11.040 -14.654 1.00 82.19 77 THR A C 1
ATOM 624 O O . THR A 1 77 ? 5.727 11.227 -14.176 1.00 82.19 77 THR A O 1
ATOM 627 N N . GLN A 1 78 ? 7.297 11.691 -15.724 1.00 80.75 78 GLN A N 1
ATOM 628 C CA . GLN A 1 78 ? 6.405 12.494 -16.560 1.00 80.75 78 GLN A CA 1
ATOM 629 C C . GLN A 1 78 ? 5.590 11.575 -17.464 1.00 80.75 78 GLN A C 1
ATOM 631 O O . GLN A 1 78 ? 6.131 10.606 -17.998 1.00 80.75 78 GLN A O 1
ATOM 636 N N . ASP A 1 79 ? 4.305 11.867 -17.618 1.00 77.50 79 ASP A N 1
ATOM 637 C CA . ASP A 1 79 ? 3.463 11.196 -18.600 1.00 77.50 79 ASP A CA 1
ATOM 638 C C . ASP A 1 79 ? 3.416 11.952 -19.939 1.00 77.50 79 ASP A C 1
ATOM 640 O O . ASP A 1 79 ? 4.045 12.999 -20.125 1.00 77.50 79 ASP A O 1
ATOM 644 N N . ALA A 1 80 ? 2.669 11.400 -20.896 1.00 78.62 80 ALA A N 1
ATOM 645 C CA . ALA A 1 80 ? 2.564 11.948 -22.244 1.00 78.62 80 ALA A CA 1
ATOM 646 C C . ALA A 1 80 ? 1.822 13.298 -22.321 1.00 78.62 80 ALA A C 1
ATOM 648 O O . ALA A 1 80 ? 1.961 13.998 -23.326 1.00 78.62 80 ALA A O 1
ATOM 649 N N . VAL A 1 81 ? 1.042 13.671 -21.300 1.00 83.50 81 VAL A N 1
ATOM 650 C CA . VAL A 1 81 ? 0.300 14.944 -21.249 1.00 83.50 81 VAL A CA 1
ATOM 651 C C . VAL A 1 81 ? 1.000 16.007 -20.397 1.00 83.50 81 VAL A C 1
ATOM 653 O O . VAL A 1 81 ? 0.536 17.145 -20.334 1.00 83.50 81 VAL A O 1
ATOM 656 N N . GLY A 1 82 ? 2.165 15.677 -19.831 1.00 77.31 82 GLY A N 1
ATOM 657 C CA . GLY A 1 82 ? 3.021 16.589 -19.078 1.00 77.31 82 GLY A CA 1
ATOM 658 C C . GLY A 1 82 ? 2.793 16.561 -17.567 1.00 77.31 82 GLY A C 1
ATOM 659 O O . GLY A 1 82 ? 3.418 17.353 -16.856 1.00 77.31 82 GLY A O 1
ATOM 660 N N . ASP A 1 83 ? 1.956 15.653 -17.062 1.00 84.00 83 ASP A N 1
ATOM 661 C CA . ASP A 1 83 ? 1.737 15.497 -15.631 1.00 84.00 83 ASP A CA 1
ATO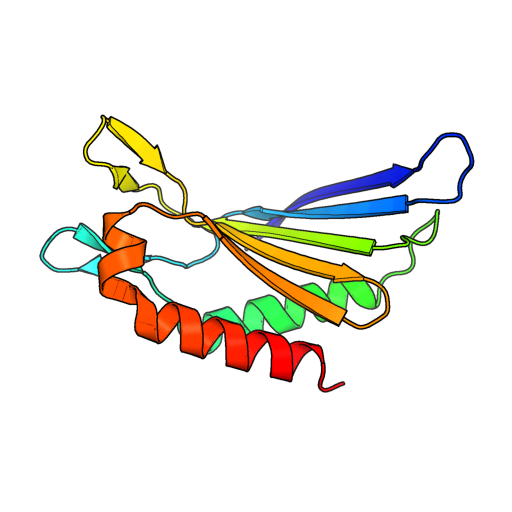M 662 C C . ASP A 1 83 ? 2.922 14.769 -14.987 1.00 84.00 83 ASP A C 1
ATOM 664 O O . ASP A 1 83 ? 3.503 13.825 -15.529 1.00 84.00 83 ASP A O 1
ATOM 668 N N . SER A 1 84 ? 3.299 15.222 -13.790 1.00 86.56 84 SER A N 1
ATOM 669 C CA . SER A 1 84 ? 4.313 14.558 -12.973 1.00 86.56 84 SER A CA 1
ATOM 670 C C . SER A 1 84 ? 3.634 13.567 -12.041 1.00 86.56 84 SER A C 1
ATOM 672 O O . SER A 1 84 ? 2.984 13.950 -11.065 1.00 86.56 84 SER A O 1
ATOM 674 N N . ILE A 1 85 ? 3.793 12.281 -12.337 1.00 87.50 85 ILE A N 1
ATOM 675 C CA . ILE A 1 85 ? 3.173 11.203 -11.577 1.00 87.50 85 ILE A CA 1
ATOM 676 C C . ILE A 1 85 ? 4.206 10.591 -10.639 1.00 87.50 85 ILE A C 1
ATOM 678 O O . ILE A 1 85 ? 5.295 10.186 -11.047 1.00 87.50 85 ILE A O 1
ATOM 682 N N . ARG A 1 86 ? 3.846 10.487 -9.358 1.00 91.56 86 ARG A N 1
ATOM 683 C CA . ARG A 1 86 ? 4.600 9.716 -8.370 1.00 91.56 86 ARG A CA 1
ATOM 684 C C . ARG A 1 86 ? 3.953 8.340 -8.206 1.00 91.56 86 ARG A C 1
ATOM 686 O O . ARG A 1 86 ? 2.820 8.287 -7.712 1.00 91.56 86 ARG A O 1
ATOM 693 N N . PRO A 1 87 ? 4.644 7.240 -8.562 1.00 92.81 87 PRO A N 1
ATOM 694 C CA . PRO A 1 87 ? 4.148 5.899 -8.296 1.00 92.81 87 PRO A CA 1
ATOM 695 C C . PRO A 1 87 ? 3.759 5.757 -6.825 1.00 92.81 87 PRO A C 1
ATOM 697 O O . PRO A 1 87 ? 4.506 6.168 -5.937 1.00 92.81 87 PRO A O 1
ATOM 700 N N . THR A 1 88 ? 2.566 5.238 -6.569 1.00 96.00 88 THR A N 1
ATOM 701 C CA . THR A 1 88 ? 2.030 5.083 -5.218 1.00 96.00 88 THR A CA 1
ATOM 702 C C . THR A 1 88 ? 1.368 3.724 -5.085 1.00 96.00 88 THR A C 1
ATOM 704 O O . THR A 1 88 ? 0.502 3.381 -5.891 1.00 96.00 88 THR A O 1
ATOM 707 N N . ILE A 1 89 ? 1.726 2.977 -4.042 1.00 97.62 89 ILE A N 1
ATOM 708 C CA . ILE A 1 89 ? 0.980 1.788 -3.618 1.00 97.62 89 ILE A CA 1
ATOM 709 C C . ILE A 1 89 ? 0.065 2.206 -2.476 1.00 97.62 89 ILE A C 1
ATOM 711 O O . ILE A 1 89 ? 0.519 2.725 -1.459 1.00 97.62 89 ILE A O 1
ATOM 715 N N . MET A 1 90 ? -1.230 1.990 -2.651 1.00 98.00 90 MET A N 1
ATOM 716 C CA . MET A 1 90 ? -2.253 2.247 -1.650 1.00 98.00 90 MET A CA 1
ATOM 717 C C . MET A 1 90 ? -2.746 0.919 -1.102 1.00 98.00 90 MET A C 1
ATOM 719 O O . MET A 1 90 ? -3.102 0.027 -1.871 1.00 98.00 90 MET A O 1
ATOM 723 N N . VAL A 1 91 ? -2.796 0.794 0.216 1.00 98.19 91 VAL A N 1
ATOM 724 C CA . VAL A 1 91 ? -3.331 -0.390 0.890 1.00 98.19 91 VAL A CA 1
ATOM 725 C C . VAL A 1 91 ? -4.415 0.057 1.848 1.00 98.19 91 VAL A C 1
ATOM 727 O O . VAL A 1 91 ? -4.230 1.027 2.572 1.00 98.19 91 VAL A O 1
ATOM 730 N N . ARG A 1 92 ? -5.537 -0.654 1.879 1.00 97.44 92 ARG A N 1
ATOM 731 C CA . ARG A 1 92 ? -6.557 -0.479 2.911 1.00 97.44 92 ARG A CA 1
ATOM 732 C C . ARG A 1 92 ? -6.801 -1.793 3.618 1.00 97.44 92 ARG A C 1
ATOM 734 O O . ARG A 1 92 ? -7.106 -2.780 2.955 1.00 97.44 92 ARG A O 1
ATOM 741 N N . GLU A 1 93 ? -6.746 -1.762 4.940 1.00 96.75 93 GLU A N 1
ATOM 742 C CA . GLU A 1 93 ? -7.291 -2.797 5.810 1.00 96.75 93 GLU A CA 1
ATOM 743 C C . GLU A 1 93 ? -8.640 -2.321 6.352 1.00 96.75 93 GLU A C 1
ATOM 745 O O . GLU A 1 93 ? -8.774 -1.189 6.824 1.00 96.75 93 GLU A O 1
ATOM 750 N N . ARG A 1 94 ? -9.656 -3.176 6.238 1.00 95.44 94 ARG A N 1
ATOM 751 C CA . ARG A 1 94 ? -10.949 -2.987 6.895 1.00 95.44 94 ARG A CA 1
ATOM 752 C C . ARG A 1 94 ? -11.546 -4.353 7.220 1.00 95.44 94 ARG A C 1
ATOM 754 O O . ARG A 1 94 ? -11.830 -5.128 6.307 1.00 95.44 94 ARG A O 1
ATOM 761 N N . ALA A 1 95 ? -11.812 -4.609 8.500 1.00 92.00 95 ALA A N 1
ATOM 762 C CA . ALA A 1 95 ? -12.424 -5.851 8.986 1.00 92.00 95 ALA A CA 1
ATOM 763 C C . ALA A 1 95 ? -11.651 -7.129 8.585 1.00 92.00 95 ALA A C 1
ATOM 765 O O . ALA A 1 95 ? -12.247 -8.136 8.205 1.00 92.00 95 ALA A O 1
ATOM 766 N N . GLY A 1 96 ? -10.321 -7.077 8.650 1.00 90.94 96 GLY A N 1
ATOM 767 C CA . GLY A 1 96 ? -9.404 -8.164 8.303 1.00 90.94 96 GLY A CA 1
ATOM 768 C C . GLY A 1 96 ? -9.171 -8.341 6.802 1.00 90.94 96 GLY A C 1
ATOM 769 O O . GLY A 1 96 ? -8.432 -9.239 6.402 1.00 90.94 96 GLY A O 1
ATOM 770 N N . LEU A 1 97 ? -9.794 -7.514 5.957 1.00 94.06 97 LEU A N 1
ATOM 771 C CA . LEU A 1 97 ? -9.652 -7.583 4.507 1.00 94.06 97 LEU A CA 1
ATOM 772 C C . LEU A 1 97 ? -8.705 -6.499 4.010 1.00 94.06 97 LEU A C 1
ATOM 774 O O . LEU A 1 97 ? -8.911 -5.313 4.276 1.00 94.06 97 LEU A O 1
ATOM 778 N N . PHE A 1 98 ? -7.717 -6.921 3.224 1.00 96.31 98 PHE A N 1
ATOM 779 C CA . PHE A 1 98 ? -6.763 -6.039 2.570 1.00 96.31 98 PHE A CA 1
ATOM 780 C C . PHE A 1 98 ? -7.152 -5.814 1.111 1.00 96.31 98 PHE A C 1
ATOM 782 O O . PHE A 1 98 ? -7.463 -6.758 0.389 1.00 96.31 98 PHE A O 1
ATOM 789 N N . VAL A 1 99 ? -7.122 -4.556 0.679 1.00 95.12 99 VAL A N 1
ATOM 790 C CA . VAL A 1 99 ? -7.301 -4.161 -0.720 1.00 95.12 99 VAL A CA 1
ATOM 791 C C . VAL A 1 99 ? -6.105 -3.325 -1.138 1.00 95.12 99 VAL A C 1
ATOM 793 O O . VAL A 1 99 ? -5.822 -2.309 -0.500 1.00 95.12 99 VAL A O 1
ATOM 796 N N . ILE A 1 100 ? -5.437 -3.726 -2.220 1.00 96.25 100 ILE A N 1
ATOM 797 C CA . ILE A 1 100 ? -4.316 -2.975 -2.790 1.00 96.25 100 ILE A CA 1
ATOM 798 C C . ILE A 1 100 ? -4.744 -2.259 -4.070 1.00 96.25 100 ILE A C 1
ATOM 800 O O . ILE A 1 100 ? -5.427 -2.821 -4.933 1.00 96.25 100 ILE A O 1
ATOM 804 N N . ASN A 1 101 ? -4.300 -1.016 -4.220 1.00 95.19 101 ASN A N 1
ATOM 805 C CA . ASN A 1 101 ? -4.390 -0.265 -5.461 1.00 95.19 101 ASN A CA 1
ATOM 806 C C . ASN A 1 101 ? -3.058 0.412 -5.794 1.00 95.19 101 ASN A C 1
ATOM 808 O O . ASN A 1 101 ? -2.260 0.703 -4.907 1.00 95.19 101 ASN A O 1
ATOM 812 N N . PHE A 1 102 ? -2.847 0.698 -7.073 1.00 94.44 102 PHE A N 1
ATOM 813 C CA . PHE A 1 102 ? -1.683 1.425 -7.555 1.00 94.44 102 PHE A CA 1
ATOM 814 C C . PHE A 1 102 ? -2.126 2.731 -8.210 1.00 94.44 102 PHE A C 1
ATOM 816 O O . PHE A 1 102 ? -3.183 2.797 -8.833 1.00 94.44 102 PHE A O 1
ATOM 823 N N . ASN A 1 103 ? -1.303 3.763 -8.077 1.00 92.31 103 ASN A N 1
ATOM 824 C CA . ASN A 1 103 ? -1.369 4.966 -8.895 1.00 92.31 103 ASN A CA 1
ATOM 825 C C . ASN A 1 103 ? -0.015 5.145 -9.585 1.00 92.31 103 ASN A C 1
ATOM 827 O O . ASN A 1 103 ? 1.003 5.209 -8.901 1.00 92.31 103 ASN A O 1
ATOM 831 N N . MET A 1 104 ? 0.009 5.177 -10.914 1.00 90.12 104 MET A N 1
ATOM 832 C CA . MET A 1 104 ? 1.214 5.326 -11.736 1.00 90.12 104 MET A CA 1
ATOM 833 C C . MET A 1 104 ? 0.832 5.831 -13.134 1.00 90.12 104 MET A C 1
ATOM 835 O O . MET A 1 104 ? -0.355 5.897 -13.448 1.00 90.12 104 MET A O 1
ATOM 839 N N . SER A 1 105 ? 1.820 6.191 -13.961 1.00 88.38 105 SER A N 1
ATOM 840 C CA . SER A 1 105 ? 1.563 6.594 -15.349 1.00 88.38 105 SER A CA 1
ATOM 841 C C . SER A 1 105 ? 0.948 5.462 -16.169 1.00 88.38 105 SER A C 1
ATOM 843 O O . SER A 1 105 ? 1.160 4.281 -15.884 1.00 88.38 105 SER A O 1
ATOM 845 N N . ASP A 1 106 ? 0.209 5.833 -17.211 1.00 88.38 106 ASP A N 1
ATOM 846 C CA . ASP A 1 106 ? -0.386 4.905 -18.172 1.00 88.38 106 ASP A CA 1
ATOM 847 C C . ASP A 1 106 ? 0.661 3.986 -18.819 1.00 88.38 106 ASP A C 1
ATOM 849 O O . ASP A 1 106 ? 0.450 2.778 -18.900 1.00 88.38 106 ASP A O 1
ATOM 853 N N . HIS A 1 107 ? 1.819 4.533 -19.192 1.00 86.50 107 HIS A N 1
ATOM 854 C CA . HIS A 1 107 ? 2.942 3.782 -19.735 1.00 86.50 107 HIS A CA 1
ATOM 855 C C . HIS A 1 107 ? 3.454 2.731 -18.744 1.00 86.50 107 HIS A C 1
ATOM 857 O O . HIS A 1 107 ? 3.531 1.553 -19.091 1.00 86.50 107 HIS A O 1
ATOM 863 N N . ASN A 1 108 ? 3.734 3.129 -17.495 1.00 87.12 108 ASN A N 1
ATOM 864 C CA . ASN A 1 108 ? 4.202 2.199 -16.467 1.00 87.12 108 ASN A CA 1
ATOM 865 C C . ASN A 1 108 ? 3.156 1.131 -16.154 1.00 87.12 108 ASN A C 1
ATOM 867 O O . ASN A 1 108 ? 3.509 -0.031 -15.974 1.00 87.12 108 ASN A O 1
ATOM 871 N N . PHE A 1 109 ? 1.878 1.499 -16.122 1.00 90.31 109 PHE A N 1
ATOM 872 C CA . PHE A 1 109 ? 0.805 0.537 -15.928 1.00 90.31 109 PHE A CA 1
ATOM 873 C C . PHE A 1 109 ? 0.735 -0.473 -17.079 1.00 90.31 109 PHE A C 1
ATOM 875 O O . PHE A 1 109 ? 0.658 -1.674 -16.833 1.00 90.31 109 PHE A O 1
ATOM 882 N N . ALA A 1 110 ? 0.790 -0.002 -18.327 1.00 90.75 110 ALA A N 1
ATOM 883 C CA . ALA A 1 110 ? 0.644 -0.845 -19.507 1.00 90.75 110 ALA A CA 1
ATOM 884 C C . ALA A 1 110 ? 1.783 -1.863 -19.652 1.00 90.75 110 ALA A C 1
ATOM 886 O O . ALA A 1 110 ? 1.517 -3.023 -19.958 1.00 90.75 110 ALA A O 1
ATOM 887 N N . ILE A 1 111 ? 3.034 -1.452 -19.421 1.00 89.12 111 ILE A N 1
ATOM 888 C CA . ILE A 1 111 ? 4.193 -2.339 -19.612 1.00 89.12 111 ILE A CA 1
ATOM 889 C C . ILE A 1 111 ? 4.429 -3.289 -18.428 1.00 89.12 111 ILE A C 1
ATOM 891 O O . ILE A 1 111 ? 5.028 -4.339 -18.622 1.00 89.12 111 ILE A O 1
ATOM 895 N N . ASN A 1 112 ? 3.946 -2.950 -17.224 1.00 90.44 112 ASN A N 1
ATOM 896 C CA . ASN A 1 112 ? 4.146 -3.748 -16.004 1.00 90.44 112 ASN A CA 1
ATOM 897 C C . ASN A 1 112 ? 2.859 -4.442 -15.522 1.00 90.44 112 ASN A C 1
ATOM 899 O O . ASN A 1 112 ? 2.777 -4.840 -14.359 1.00 90.44 112 ASN A O 1
ATOM 903 N N . LEU A 1 113 ? 1.825 -4.552 -16.366 1.00 92.75 113 LEU A N 1
ATOM 904 C CA . LEU A 1 113 ? 0.502 -5.030 -15.948 1.00 92.75 113 LEU A CA 1
ATOM 905 C C . LEU A 1 113 ? 0.566 -6.394 -15.246 1.00 92.75 113 LEU A C 1
ATOM 907 O O . LEU A 1 113 ? -0.015 -6.559 -14.173 1.00 92.75 113 LEU A O 1
ATOM 911 N N . ASP A 1 114 ? 1.292 -7.349 -15.825 1.00 94.38 114 ASP A N 1
ATOM 912 C CA . ASP A 1 114 ? 1.401 -8.701 -15.275 1.00 94.38 114 ASP A CA 1
ATOM 913 C C . ASP A 1 114 ? 2.093 -8.700 -13.905 1.00 94.38 114 ASP A C 1
ATOM 915 O O . ASP A 1 114 ? 1.578 -9.287 -12.948 1.00 94.38 114 ASP A O 1
ATOM 919 N N . ASP A 1 115 ? 3.195 -7.962 -13.767 1.00 93.06 115 ASP A N 1
ATOM 920 C CA . ASP A 1 115 ? 3.927 -7.839 -12.504 1.00 93.06 115 ASP A CA 1
ATOM 921 C C . ASP A 1 115 ? 3.089 -7.149 -11.425 1.00 93.06 115 ASP A C 1
ATOM 923 O O . ASP A 1 115 ? 3.078 -7.584 -10.272 1.00 93.06 115 ASP A O 1
ATOM 927 N N . ILE A 1 116 ? 2.309 -6.125 -11.786 1.00 94.75 116 ILE A N 1
ATOM 928 C CA . ILE A 1 116 ? 1.371 -5.454 -10.874 1.00 94.75 116 ILE A CA 1
ATOM 929 C C . ILE A 1 116 ? 0.309 -6.440 -10.373 1.00 94.75 116 ILE A C 1
ATOM 931 O O . ILE A 1 116 ? 0.009 -6.470 -9.175 1.00 94.75 116 ILE A O 1
ATOM 935 N N . LEU A 1 117 ? -0.263 -7.258 -11.262 1.00 94.88 117 LEU A N 1
ATOM 936 C CA . LEU A 1 117 ? -1.293 -8.238 -10.905 1.00 94.88 117 LEU A CA 1
ATOM 937 C C . LEU A 1 117 ? -0.740 -9.350 -10.003 1.00 94.88 117 LEU A C 1
ATOM 939 O O . LEU A 1 117 ? -1.382 -9.720 -9.010 1.00 94.88 117 LEU A O 1
ATOM 943 N N . VAL A 1 118 ? 0.459 -9.853 -10.308 1.00 95.50 118 VAL A N 1
ATOM 944 C CA . VAL A 1 118 ? 1.159 -10.850 -9.485 1.00 95.50 118 VAL A CA 1
ATOM 945 C C . VAL A 1 118 ? 1.507 -10.264 -8.120 1.00 95.50 118 VAL A C 1
ATOM 947 O O . VAL A 1 118 ? 1.189 -10.872 -7.093 1.00 95.50 118 VAL A O 1
ATOM 950 N N . PHE A 1 119 ? 2.098 -9.067 -8.090 1.00 95.75 119 PHE A N 1
ATOM 951 C CA . PHE A 1 119 ? 2.462 -8.383 -6.855 1.00 95.75 119 PHE A CA 1
ATOM 952 C C . PHE A 1 119 ? 1.236 -8.166 -5.974 1.00 95.75 119 PHE A C 1
ATOM 954 O O . PHE A 1 119 ? 1.255 -8.549 -4.806 1.00 95.75 119 PHE A O 1
ATOM 961 N N . LYS A 1 120 ? 0.144 -7.627 -6.533 1.00 95.31 120 LYS A N 1
ATOM 962 C CA . LYS A 1 120 ? -1.114 -7.399 -5.812 1.00 95.31 120 LYS A CA 1
ATOM 963 C C . LYS A 1 120 ? -1.645 -8.683 -5.181 1.00 95.31 120 LYS A C 1
ATOM 965 O O . LYS A 1 120 ? -1.887 -8.709 -3.977 1.00 95.31 120 LYS A O 1
ATOM 970 N N . THR A 1 121 ? -1.755 -9.751 -5.970 1.00 94.06 121 THR A N 1
ATOM 971 C CA . THR A 1 121 ? -2.280 -11.043 -5.504 1.00 94.06 121 THR A CA 1
ATOM 972 C C . THR A 1 121 ? -1.430 -11.626 -4.375 1.00 94.06 121 THR A C 1
ATOM 974 O O . THR A 1 121 ? -1.955 -12.131 -3.381 1.00 94.06 121 THR A O 1
ATOM 977 N N . ASN A 1 122 ? -0.105 -11.573 -4.515 1.00 95.75 122 ASN A N 1
ATOM 978 C CA . ASN A 1 122 ? 0.816 -12.089 -3.507 1.00 95.75 122 ASN A CA 1
ATOM 979 C C . ASN A 1 122 ? 0.799 -11.236 -2.238 1.00 95.75 122 ASN A C 1
ATOM 981 O O . ASN A 1 122 ? 0.821 -11.781 -1.134 1.00 95.75 122 ASN A O 1
ATOM 985 N N . PHE A 1 123 ? 0.712 -9.916 -2.385 1.00 96.00 123 PHE A N 1
ATOM 986 C CA . PHE A 1 123 ? 0.700 -8.990 -1.265 1.00 96.00 123 PHE A CA 1
ATOM 987 C C . PHE A 1 123 ? -0.578 -9.140 -0.425 1.00 96.00 123 PHE A C 1
ATOM 989 O O . PHE A 1 123 ? -0.488 -9.295 0.792 1.00 96.00 123 PHE A O 1
ATOM 996 N N . GLU A 1 124 ? -1.748 -9.229 -1.068 1.00 94.12 124 GLU A N 1
ATOM 997 C CA . GLU A 1 124 ? -3.036 -9.547 -0.426 1.00 94.12 124 GLU A CA 1
ATOM 998 C C . GLU A 1 124 ? -2.955 -10.850 0.389 1.00 94.12 124 GLU A C 1
ATOM 1000 O O . GLU A 1 124 ? -3.296 -10.875 1.574 1.00 94.12 124 GLU A O 1
ATOM 1005 N N . LYS A 1 125 ? -2.440 -11.930 -0.216 1.00 93.19 125 LYS A N 1
ATOM 1006 C CA . LYS A 1 125 ? -2.299 -13.236 0.452 1.00 93.19 125 LYS A CA 1
ATOM 1007 C C . LYS A 1 125 ? -1.378 -13.179 1.667 1.00 93.19 125 LYS A C 1
ATOM 1009 O O . LYS A 1 125 ? -1.684 -13.784 2.693 1.00 93.19 125 LYS A O 1
ATOM 1014 N N . ARG A 1 126 ? -0.249 -12.475 1.562 1.00 95.38 126 ARG A N 1
ATOM 1015 C CA . ARG A 1 126 ? 0.724 -12.353 2.657 1.00 95.38 126 ARG A CA 1
ATOM 1016 C C . ARG A 1 126 ? 0.187 -11.523 3.810 1.00 95.38 126 ARG A C 1
ATOM 1018 O O . ARG A 1 126 ? 0.429 -11.882 4.954 1.00 95.38 126 ARG A O 1
ATOM 1025 N N . LEU A 1 127 ? -0.545 -10.448 3.531 1.00 94.50 127 LEU A N 1
ATOM 1026 C CA . LEU A 1 127 ? -1.172 -9.643 4.579 1.00 94.50 127 LEU A CA 1
ATOM 1027 C C . LEU A 1 127 ? -2.299 -10.406 5.290 1.00 94.50 127 LEU A C 1
ATOM 1029 O O . LEU A 1 127 ? -2.446 -10.266 6.498 1.00 94.50 127 LEU A O 1
ATOM 1033 N N . ALA A 1 128 ? -3.039 -11.254 4.569 1.00 88.69 128 ALA A N 1
ATOM 1034 C CA . ALA A 1 128 ? -4.076 -12.113 5.149 1.00 88.69 128 ALA A CA 1
ATOM 1035 C C . ALA A 1 128 ? -3.524 -13.329 5.923 1.00 88.69 128 ALA A C 1
ATOM 1037 O O . ALA A 1 128 ? -4.241 -13.933 6.721 1.00 88.69 128 ALA A O 1
ATOM 1038 N N . SER A 1 129 ? -2.270 -13.713 5.674 1.00 80.62 129 SER A N 1
ATOM 1039 C CA . SER A 1 129 ? -1.596 -14.805 6.379 1.00 80.62 129 SER A CA 1
ATOM 1040 C C . SER A 1 129 ? -0.870 -14.227 7.597 1.00 80.62 129 SER A C 1
ATOM 1042 O O . SER A 1 129 ? 0.148 -13.551 7.433 1.00 80.62 129 SER A O 1
ATOM 1044 N N . ASN A 1 130 ? -1.436 -14.451 8.788 1.00 57.97 130 ASN A N 1
ATOM 1045 C CA . ASN A 1 130 ? -0.881 -14.019 10.080 1.00 57.97 130 ASN A CA 1
ATOM 1046 C C . ASN A 1 130 ? 0.563 -14.490 10.289 1.00 57.97 130 ASN A C 1
ATOM 1048 O O . ASN A 1 130 ? 0.799 -15.713 10.148 1.00 57.97 130 ASN A O 1
#

pLDDT: mean 91.64, std 6.83, range [57.97, 98.69]

Radius of gyration: 15.69 Å; chains: 1; bounding box: 39×31×42 Å